Protein AF-A0ABC8VT13-F1 (afdb_monomer)

Organism: NCBI:txid240449

Sequence (141 aa):
MAYRRNHLLLWAAVLLAALAGAATAARSSSSCAAGQAIPRRPLPGCRWYAASRTCGAVPKLPREAMKEMCCRQLEAIPAECRCKALRVMMEETAPPASAGLRGRVCWHAQAEFAPAVVTEAECGVTTIHGRPFCDALSAES

Foldseek 3Di:
DVVVVVVVVVVVVVVVVVVVVPPPPPPDPVQLDDVGLADVQHQPLLVQLLLCVQPVDHDPDDSVVSLVSRLVRLQSRPQANSLVSLLVNLVVLQDPPPDDPSSNVSSVSSQQCSQVCQPPVGNFHHHSVRGSGDPRSVPDD

Secondary structure (DSSP, 8-state):
--HHHHHHHHHHHHHHHHHHTTSSS---TTS-SBTTTB-SS--HHHHHHHHHHHH----SS-HHHHHHHHHHHHHTS-GGGHHHHHHHHHHHTPPPTTS-HHHHHHHHHHHHHGGGGGSTTTT----TTSSS----TTT--

Radius of gyration: 22.18 Å; Cα contacts (8 Å, |Δi|>4): 166; chains: 1; bounding box: 66×34×59 Å

InterPro domains:
  IPR006105 Cereal seed allergen/trypsin and alpha-amylase inhibitor, conserved site [PS00426] (32-55)
  IPR006106 Cereal seed allergen/grain softness/trypsin and alpha-amylase inhibitor [PR00808] (32-46)
  IPR006106 Cereal seed allergen/grain softness/trypsin and alpha-amylase inhibitor [PR00808] (46-55)
  IPR006106 Cereal seed allergen/grain softness/trypsin and alpha-amylase inhibitor [PR00808] (64-75)
  IPR006106 Cereal seed allergen/grain softness/trypsin and alpha-amylase inhibitor [PR00808] (77-86)
  IPR006106 Cereal seed allergen/grain softness/trypsin and alpha-amylase inhibitor [PR00808] (114-129)
  IPR016140 Bifunctional inhibitor/plant lipid transfer protein/seed storage helical domain [PF00234] (52-129)
  IPR016140 Bifunctional inhibitor/plant lipid transfer protein/seed storage helical domain [SM00499] (32-134)
  IPR036312 Bifunctional inhibitor/plant lipid transfer protein/seed storage helical domain superfamily [G3DSA:1.10.110.10] (28-141)
  IPR036312 Bifunctional inhibitor/plant lipid transfer protein/seed storage helical domain superfamily [SSF47699] (31-135)

Solvent-accessible surface area (backbone atoms only — not comparable to full-atom values): 8038 Å² total; per-residue (Å²): 135,63,68,69,54,56,53,54,52,52,52,52,51,52,52,52,55,60,60,64,70,70,76,78,84,70,85,58,81,79,53,61,35,72,68,64,57,26,54,78,72,38,51,68,35,38,54,49,28,36,33,33,73,64,60,66,48,65,69,104,61,60,65,64,61,29,44,54,47,20,38,56,50,48,67,75,26,54,38,74,31,38,58,58,38,50,36,52,36,46,62,77,61,55,71,60,91,86,51,54,69,69,56,49,55,41,48,51,48,24,51,70,47,49,38,53,46,30,18,73,94,57,50,51,39,56,20,70,76,74,37,42,52,48,63,60,57,91,74,58,132

pLDDT: mean 83.51, std 16.06, range [46.94, 98.25]

Mean predicted aligned error: 10.72 Å

Nearest PDB structures (foldseek):
  1tmq-assembly1_B  TM=8.683E-01  e=4.463E-09  Eleusine coracana
  1b1u-assembly1_A  TM=8.478E-01  e=4.980E-09  Eleusine coracana
  1bfa-assembly1_A  TM=8.426E-01  e=4.711E-08  Zea mays

Structure (mmCIF, N/CA/C/O backbone):
data_AF-A0ABC8VT13-F1
#
_entry.id   AF-A0ABC8VT13-F1
#
loop_
_atom_site.group_PDB
_atom_site.id
_atom_site.type_symbol
_atom_site.label_atom_id
_atom_site.label_alt_id
_atom_site.label_comp_id
_atom_site.label_asym_id
_atom_site.label_entity_id
_atom_site.label_seq_id
_atom_site.pdbx_PDB_ins_code
_atom_site.Cartn_x
_atom_site.Cartn_y
_atom_site.Cartn_z
_atom_site.occupancy
_atom_site.B_iso_or_equiv
_atom_site.auth_seq_id
_atom_site.auth_comp_id
_atom_site.auth_asym_id
_atom_site.auth_atom_id
_atom_site.pdbx_PDB_model_num
ATOM 1 N N . MET A 1 1 ? -45.681 17.666 46.150 1.00 48.50 1 MET A N 1
ATOM 2 C CA . MET A 1 1 ? -44.284 17.945 45.725 1.00 48.50 1 MET A CA 1
ATOM 3 C C . MET A 1 1 ? -43.592 16.724 45.082 1.00 48.50 1 MET A C 1
ATOM 5 O O . MET A 1 1 ? -42.382 16.590 45.188 1.00 48.50 1 MET A O 1
ATOM 9 N N . ALA A 1 2 ? -44.317 15.842 44.376 1.00 50.88 2 ALA A N 1
ATOM 10 C CA . ALA A 1 2 ? -43.737 14.655 43.719 1.00 50.88 2 ALA A CA 1
ATOM 11 C C . ALA A 1 2 ? -43.461 14.866 42.213 1.00 50.88 2 ALA A C 1
ATOM 13 O O . ALA A 1 2 ? -42.504 14.324 41.668 1.00 50.88 2 ALA A O 1
ATOM 14 N N . TYR A 1 3 ? -44.242 15.736 41.560 1.00 49.41 3 TYR A N 1
ATOM 15 C CA . TYR A 1 3 ? -44.190 15.978 40.111 1.00 49.41 3 TYR A CA 1
ATOM 16 C C . TYR A 1 3 ? -42.871 16.613 39.630 1.00 49.41 3 TYR A C 1
ATOM 18 O O . TYR A 1 3 ? -42.291 16.177 38.639 1.00 49.41 3 TYR A O 1
ATOM 26 N N . ARG A 1 4 ? -42.328 17.590 40.378 1.00 55.97 4 ARG A N 1
ATOM 27 C CA . ARG A 1 4 ? -41.041 18.238 40.043 1.00 55.97 4 ARG A CA 1
ATOM 28 C C . ARG A 1 4 ? -39.849 17.283 40.141 1.00 55.97 4 ARG A C 1
ATOM 30 O O . ARG A 1 4 ? -38.891 17.448 39.398 1.00 55.97 4 ARG A O 1
ATOM 37 N N . ARG A 1 5 ? -39.911 16.279 41.025 1.00 56.88 5 ARG A N 1
ATOM 38 C CA . ARG A 1 5 ? -38.810 15.330 41.239 1.00 56.88 5 ARG A CA 1
ATOM 39 C C . ARG A 1 5 ? -38.713 14.311 40.100 1.00 56.88 5 ARG A C 1
ATOM 41 O O . ARG A 1 5 ? -37.617 14.089 39.607 1.00 56.88 5 ARG A O 1
ATOM 48 N N . ASN A 1 6 ? -39.843 13.798 39.606 1.00 60.09 6 ASN A N 1
ATOM 49 C CA . ASN A 1 6 ? -39.858 12.920 38.426 1.00 60.09 6 ASN A CA 1
ATOM 50 C C . ASN A 1 6 ? -39.412 13.636 37.147 1.00 60.09 6 ASN A C 1
ATOM 52 O O . ASN A 1 6 ? -38.688 13.054 36.346 1.00 60.09 6 ASN A O 1
ATOM 56 N N . HIS A 1 7 ? -39.789 14.904 36.969 1.00 61.84 7 HIS A N 1
ATOM 57 C CA . HIS A 1 7 ? -39.377 15.674 35.795 1.00 61.84 7 HIS A CA 1
ATOM 58 C C . HIS A 1 7 ? -37.858 15.924 35.782 1.00 61.84 7 HIS A C 1
ATOM 60 O O . HIS A 1 7 ? -37.219 15.770 34.750 1.00 61.84 7 HIS A O 1
ATOM 66 N N . LEU A 1 8 ? -37.250 16.222 36.936 1.00 65.69 8 LEU A N 1
ATOM 67 C CA . LEU A 1 8 ? -35.792 16.380 37.048 1.00 65.69 8 LEU A CA 1
ATOM 68 C C . LEU A 1 8 ? -35.033 15.077 36.746 1.00 65.69 8 LEU A C 1
ATOM 70 O O . LEU A 1 8 ? -33.994 15.115 36.091 1.00 65.69 8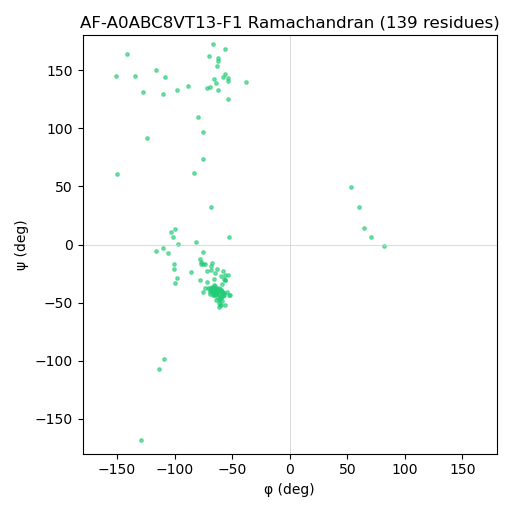 LEU A O 1
ATOM 74 N N . LEU A 1 9 ? -35.566 13.930 37.177 1.00 67.50 9 LEU A N 1
ATOM 75 C CA . LEU A 1 9 ? -34.965 12.617 36.918 1.00 67.50 9 LEU A CA 1
ATOM 76 C C . LEU A 1 9 ? -35.036 12.228 35.435 1.00 67.50 9 LEU A C 1
ATOM 78 O O . LEU A 1 9 ? -34.069 11.695 34.897 1.00 67.50 9 LEU A O 1
ATOM 82 N N . LEU A 1 10 ? -36.146 12.541 34.760 1.00 67.44 10 LEU A N 1
ATOM 83 C CA . LEU A 1 10 ? -36.314 12.287 33.327 1.00 67.44 10 LEU A CA 1
ATOM 84 C C . LEU A 1 10 ? -35.350 13.128 32.484 1.00 67.44 10 LEU A C 1
ATOM 86 O O . LEU A 1 10 ? -34.712 12.603 31.577 1.00 67.44 10 LEU A O 1
ATOM 90 N N . TRP A 1 11 ? -35.182 14.409 32.817 1.00 69.88 11 TRP A N 1
ATOM 91 C CA . TRP A 1 11 ? -34.224 15.277 32.127 1.00 69.88 11 TRP A CA 1
ATOM 92 C C . TRP A 1 11 ? -32.774 14.850 32.363 1.00 69.88 11 TRP A C 1
ATOM 94 O O . TRP A 1 11 ? -31.985 14.845 31.422 1.00 69.88 11 TRP A O 1
ATOM 104 N N . ALA A 1 12 ? -32.430 14.425 33.583 1.00 64.88 12 ALA A N 1
ATOM 105 C CA . ALA A 1 12 ? -31.112 13.870 33.880 1.00 64.88 12 ALA A CA 1
ATOM 106 C C . ALA A 1 12 ? -30.831 12.591 33.070 1.00 64.88 12 ALA A C 1
ATOM 108 O O . ALA A 1 12 ? -29.744 12.449 32.514 1.00 64.88 12 ALA A O 1
ATOM 109 N N . ALA A 1 13 ? -31.814 11.694 32.943 1.00 64.88 13 ALA A N 1
ATOM 110 C CA . ALA A 1 13 ? -31.690 10.478 32.141 1.00 64.88 13 ALA A CA 1
ATOM 111 C C . ALA A 1 13 ? -31.540 10.775 30.638 1.00 64.88 13 ALA A C 1
ATOM 113 O O . ALA A 1 13 ? -30.709 10.161 29.973 1.00 64.88 13 ALA A O 1
ATOM 114 N N . VAL A 1 14 ? -32.289 11.750 30.109 1.00 67.25 14 VAL A N 1
ATOM 115 C CA . VAL A 1 14 ? -32.182 12.184 28.704 1.00 67.25 14 VAL A CA 1
ATOM 116 C C . VAL A 1 14 ? -30.824 12.835 28.424 1.00 67.25 14 VAL A C 1
ATOM 118 O O . VAL A 1 14 ? -30.202 12.529 27.409 1.00 67.25 14 VAL A O 1
ATOM 121 N N . LEU A 1 15 ? -30.318 13.673 29.334 1.00 62.75 15 LEU A N 1
ATOM 122 C CA . LEU A 1 15 ? -28.986 14.275 29.215 1.00 62.75 15 LEU A CA 1
ATOM 123 C C . LEU A 1 15 ? -27.875 13.214 29.263 1.00 62.75 15 LEU A C 1
ATOM 125 O O . LEU A 1 15 ? -26.953 13.264 28.452 1.00 62.75 15 LEU A O 1
ATOM 129 N N . LEU A 1 16 ? -27.983 12.220 30.152 1.00 60.19 16 LEU A N 1
ATOM 130 C CA . LEU A 1 16 ? -27.036 11.101 30.233 1.00 60.19 16 LEU A CA 1
ATOM 131 C C . LEU A 1 16 ? -27.054 10.229 28.966 1.00 60.19 16 LEU A C 1
ATOM 133 O O . LEU A 1 16 ? -25.992 9.828 28.491 1.00 60.19 16 LEU A O 1
ATOM 137 N N . ALA A 1 17 ? -28.229 9.980 28.380 1.00 60.66 17 ALA A N 1
ATOM 138 C CA . ALA A 1 17 ? -28.354 9.246 27.120 1.00 60.66 17 ALA A CA 1
ATOM 139 C C . ALA A 1 17 ? -27.775 10.028 25.925 1.00 60.66 17 ALA A C 1
ATOM 141 O O . ALA A 1 17 ? -27.114 9.441 25.068 1.00 60.66 17 ALA A O 1
ATOM 142 N N . ALA A 1 18 ? -27.955 11.353 25.892 1.00 59.50 18 ALA A N 1
ATOM 143 C CA . ALA A 1 18 ? -27.377 12.216 24.861 1.00 59.50 18 ALA A CA 1
ATOM 144 C C . ALA A 1 18 ? -25.839 12.293 24.948 1.00 59.50 18 ALA A C 1
ATOM 146 O O . ALA A 1 18 ? -25.163 12.284 23.921 1.00 59.50 18 ALA A O 1
ATOM 147 N N . LEU A 1 19 ? -25.273 12.305 26.161 1.00 55.97 19 LEU A N 1
ATOM 148 C CA . LEU A 1 19 ? -23.820 12.301 26.387 1.00 55.97 19 LEU A CA 1
ATOM 149 C C . LEU A 1 19 ? -23.169 10.946 26.053 1.00 55.97 19 LEU A C 1
ATOM 151 O O . LEU A 1 19 ? -22.038 10.916 25.569 1.00 55.97 19 LEU A O 1
ATOM 155 N N . ALA A 1 20 ? -23.876 9.829 26.248 1.00 55.06 20 ALA A N 1
ATOM 156 C CA . ALA A 1 20 ? -23.366 8.495 25.920 1.00 55.06 20 ALA A CA 1
ATOM 157 C C . ALA A 1 20 ? -23.286 8.219 24.402 1.00 55.06 20 ALA A C 1
ATOM 159 O O . ALA A 1 20 ? -22.492 7.384 23.971 1.00 55.06 20 ALA A O 1
ATOM 160 N N . GLY A 1 21 ? -24.066 8.934 23.580 1.00 47.47 21 GLY A N 1
ATOM 161 C CA . GLY A 1 21 ? -24.097 8.762 22.122 1.00 47.47 21 GLY A CA 1
ATOM 162 C C . GLY A 1 21 ? -22.935 9.406 21.352 1.00 47.47 21 GLY A C 1
ATOM 163 O O . GLY A 1 21 ? -22.746 9.099 20.180 1.00 47.47 21 GLY A O 1
ATOM 164 N N . ALA A 1 22 ? -22.138 10.275 21.984 1.00 46.94 22 ALA A N 1
ATOM 165 C CA . ALA A 1 22 ? -21.091 11.054 21.309 1.00 46.94 22 ALA A CA 1
ATOM 166 C C . ALA A 1 22 ? -19.671 10.449 21.403 1.00 46.94 22 ALA A C 1
ATOM 168 O O . ALA A 1 22 ? -18.718 11.027 20.885 1.00 46.94 22 ALA A O 1
ATOM 169 N N . ALA A 1 23 ? -19.496 9.293 22.054 1.00 47.81 23 ALA A N 1
ATOM 170 C CA . ALA A 1 23 ? -18.173 8.783 22.438 1.00 47.81 23 ALA A CA 1
ATOM 171 C C . ALA A 1 23 ? -17.565 7.706 21.510 1.00 47.81 23 ALA A C 1
ATOM 173 O O . ALA A 1 23 ? -16.584 7.062 21.887 1.00 47.81 23 ALA A O 1
ATOM 174 N N . THR A 1 24 ? -18.097 7.478 20.304 1.00 48.59 24 THR A N 1
ATOM 175 C CA . THR A 1 24 ? -17.578 6.432 19.392 1.00 48.59 24 THR A CA 1
ATOM 176 C C . THR A 1 24 ? -16.853 6.935 18.143 1.00 48.59 24 THR A C 1
ATOM 178 O O . THR A 1 24 ? -16.276 6.114 17.439 1.00 48.59 24 THR A O 1
ATOM 181 N N . ALA A 1 25 ? -16.771 8.245 17.892 1.00 47.41 25 ALA A N 1
ATOM 182 C CA . ALA A 1 25 ? -16.209 8.773 16.638 1.00 47.41 25 ALA A CA 1
ATOM 183 C C . ALA A 1 25 ? -14.779 9.346 16.727 1.00 47.41 25 ALA A C 1
ATOM 185 O O . ALA A 1 25 ? -14.314 9.978 15.784 1.00 47.41 25 ALA A O 1
ATOM 186 N N . ALA A 1 26 ? -14.057 9.138 17.831 1.00 47.06 26 ALA A N 1
ATOM 187 C CA . ALA A 1 26 ? -12.677 9.609 17.954 1.00 47.06 26 ALA A CA 1
ATOM 188 C C . ALA A 1 26 ? -11.849 8.702 18.874 1.00 47.06 26 ALA A C 1
ATOM 190 O O . ALA A 1 26 ? -11.331 9.138 19.900 1.00 47.06 26 ALA A O 1
ATOM 191 N N . ARG A 1 27 ? -11.707 7.416 18.524 1.00 48.53 27 ARG A N 1
ATOM 192 C CA . ARG A 1 27 ? -10.511 6.686 18.968 1.00 48.53 27 ARG A CA 1
ATOM 193 C C . ARG A 1 27 ? -9.369 7.178 18.096 1.0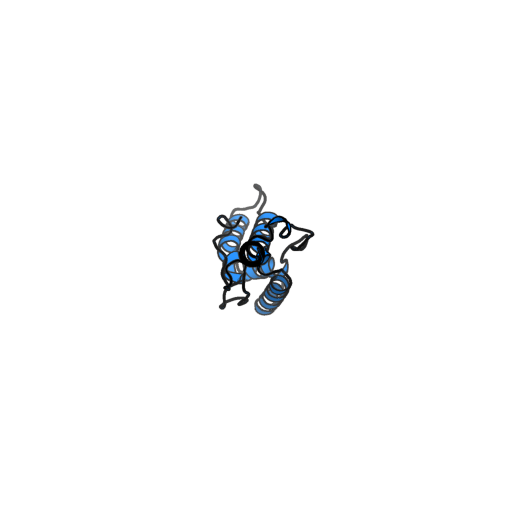0 48.53 27 ARG A C 1
ATOM 195 O O . ARG A 1 27 ? -9.234 6.823 16.935 1.00 48.53 27 ARG A O 1
ATOM 202 N N . SER A 1 28 ? -8.671 8.125 18.691 1.00 48.34 28 SER A N 1
ATOM 203 C CA . SER A 1 28 ? -7.564 8.917 18.204 1.00 48.34 28 SER A CA 1
ATOM 204 C C . SER A 1 28 ? -6.605 8.115 17.327 1.00 48.34 28 SER A C 1
ATOM 206 O O . SER A 1 28 ? -6.192 7.010 17.672 1.00 48.34 28 SER A O 1
ATOM 208 N N . SER A 1 29 ? -6.137 8.756 16.263 1.00 53.19 29 SER A N 1
ATOM 209 C CA . SER A 1 29 ? -5.001 8.382 15.410 1.00 53.19 29 SER A CA 1
ATOM 210 C C . SER A 1 29 ? -3.672 8.113 16.154 1.00 53.19 29 SER A C 1
ATOM 212 O O . SER A 1 29 ? -2.638 7.895 15.514 1.00 53.19 29 SER A O 1
ATOM 214 N N . SER A 1 30 ? -3.676 8.105 17.494 1.00 58.78 30 SER A N 1
ATOM 215 C CA . SER A 1 30 ? -2.532 7.833 18.362 1.00 58.78 30 SER A CA 1
ATOM 216 C C . SER A 1 30 ? -2.173 6.350 18.476 1.00 58.78 30 SER A C 1
ATOM 218 O O . SER A 1 30 ? -1.072 6.058 18.924 1.00 58.78 30 SER A O 1
ATOM 220 N N . SER A 1 31 ? -3.046 5.417 18.073 1.00 73.88 31 SER A N 1
ATOM 221 C CA . SER A 1 31 ? -2.738 3.973 18.060 1.00 73.88 31 SER A CA 1
ATOM 222 C C . SER A 1 31 ? -2.031 3.509 16.780 1.00 73.88 31 SER A C 1
ATOM 224 O O . SER A 1 31 ? -1.309 2.509 16.793 1.00 73.88 31 SER A O 1
ATOM 226 N N . CYS A 1 32 ? -2.196 4.237 15.670 1.00 89.69 32 CYS A N 1
ATOM 227 C CA . CYS A 1 32 ? -1.621 3.897 14.369 1.00 89.69 32 CYS A CA 1
ATOM 228 C C . CYS A 1 32 ? -0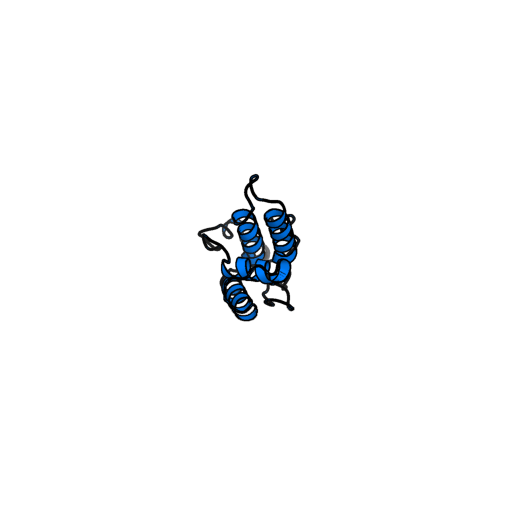.164 4.372 14.253 1.00 89.69 32 CYS A C 1
ATOM 230 O O . CYS A 1 32 ? 0.168 5.216 13.417 1.00 89.69 32 CYS A O 1
ATOM 232 N N . ALA A 1 33 ? 0.700 3.851 15.122 1.00 87.81 33 ALA A N 1
ATOM 233 C CA . ALA A 1 33 ? 2.139 4.092 15.118 1.00 87.81 33 ALA A CA 1
ATOM 234 C C . ALA A 1 33 ? 2.921 2.796 14.852 1.00 87.81 33 ALA A C 1
ATOM 236 O O . ALA A 1 33 ? 2.484 1.696 15.209 1.00 87.81 33 ALA A O 1
ATOM 237 N N . ALA A 1 34 ? 4.100 2.930 14.237 1.00 87.31 34 ALA A N 1
ATOM 238 C CA . ALA A 1 34 ? 5.018 1.816 14.028 1.00 87.31 34 ALA A CA 1
ATOM 239 C C . ALA A 1 34 ? 5.486 1.234 15.375 1.00 87.31 34 ALA A C 1
ATOM 241 O O . ALA A 1 34 ? 5.865 1.958 16.293 1.00 87.31 34 ALA A O 1
ATOM 242 N N . GLY A 1 35 ? 5.456 -0.092 15.500 1.00 85.81 35 GLY A N 1
ATOM 243 C CA . GLY A 1 35 ? 5.698 -0.814 16.750 1.00 85.81 35 GLY A CA 1
ATOM 244 C C . GLY A 1 35 ? 4.495 -0.906 17.694 1.00 85.81 35 GLY A C 1
ATOM 245 O O . GLY A 1 35 ? 4.633 -1.534 18.741 1.00 85.81 35 GLY A O 1
ATOM 246 N N . GLN A 1 36 ? 3.349 -0.321 17.334 1.00 87.38 36 GLN A N 1
ATOM 247 C CA . GLN A 1 36 ? 2.068 -0.479 18.030 1.00 87.38 36 GLN A CA 1
ATOM 248 C C . GLN A 1 36 ? 1.076 -1.222 17.123 1.00 87.38 36 GLN A C 1
ATOM 250 O O . GLN A 1 36 ? 1.257 -2.414 16.888 1.00 87.38 36 GLN A O 1
ATOM 255 N N . ALA A 1 37 ? 0.064 -0.537 16.572 1.00 88.19 37 ALA A N 1
ATOM 256 C CA . ALA A 1 37 ? -0.890 -1.139 15.636 1.00 88.19 37 ALA A CA 1
ATOM 257 C C . ALA A 1 37 ? -0.297 -1.393 14.238 1.00 88.19 37 ALA A C 1
ATOM 259 O O . ALA A 1 37 ? -0.862 -2.152 13.454 1.00 88.19 37 ALA A O 1
ATOM 260 N N . ILE A 1 38 ? 0.837 -0.763 13.916 1.00 90.12 38 ILE A N 1
ATOM 261 C CA . ILE A 1 38 ? 1.567 -0.968 12.663 1.00 90.12 38 ILE A CA 1
ATOM 262 C C . ILE A 1 38 ? 2.873 -1.708 12.992 1.00 90.12 38 ILE A C 1
ATOM 264 O O . ILE A 1 38 ? 3.603 -1.266 13.881 1.00 90.12 38 ILE A O 1
ATOM 268 N N . PRO A 1 39 ? 3.228 -2.810 12.306 1.00 87.25 39 PRO A N 1
ATOM 269 C CA . PRO A 1 39 ? 4.518 -3.470 12.506 1.00 87.25 39 PRO A CA 1
ATOM 270 C C . PRO A 1 39 ? 5.703 -2.513 12.294 1.00 87.25 39 PRO A C 1
ATOM 272 O O . PRO A 1 39 ? 5.650 -1.652 11.424 1.00 87.25 39 PRO A O 1
ATOM 275 N N . ARG A 1 40 ? 6.810 -2.691 13.039 1.00 87.00 40 ARG A N 1
ATOM 276 C CA . ARG A 1 40 ? 8.021 -1.836 12.929 1.00 87.00 40 ARG A CA 1
ATOM 277 C C . ARG A 1 40 ? 8.653 -1.793 11.536 1.00 87.00 40 ARG A C 1
ATOM 279 O O . ARG A 1 40 ? 9.434 -0.901 11.263 1.00 87.00 40 ARG A O 1
ATOM 286 N N . ARG A 1 41 ? 8.399 -2.814 10.721 1.00 88.00 41 ARG A N 1
ATOM 287 C CA . ARG A 1 41 ? 8.690 -2.829 9.288 1.00 88.00 41 ARG A CA 1
ATOM 288 C C . ARG A 1 41 ? 7.370 -3.144 8.598 1.00 88.00 41 ARG A C 1
ATOM 290 O O . ARG A 1 41 ? 7.021 -4.328 8.513 1.00 88.00 41 ARG A O 1
ATOM 297 N N . PRO A 1 42 ? 6.584 -2.128 8.223 1.00 84.50 42 PRO A N 1
ATOM 298 C CA . PRO A 1 42 ? 5.253 -2.349 7.708 1.00 84.50 42 PRO A CA 1
ATOM 299 C C . PRO A 1 42 ? 5.301 -3.011 6.335 1.00 84.50 42 PRO A C 1
ATOM 301 O O . PRO A 1 42 ? 6.057 -2.618 5.450 1.00 84.50 42 PRO A O 1
ATOM 304 N N . LEU A 1 43 ? 4.437 -4.014 6.175 1.00 94.50 43 LEU A N 1
ATOM 305 C CA . LEU A 1 43 ? 4.005 -4.537 4.881 1.00 94.50 43 LEU A CA 1
ATOM 306 C C . LEU A 1 43 ? 5.145 -4.946 3.910 1.00 94.50 43 LEU A C 1
ATOM 308 O O . LEU A 1 43 ? 5.119 -4.570 2.733 1.00 94.50 43 LEU A O 1
ATOM 312 N N . PRO A 1 44 ? 6.150 -5.748 4.328 1.00 91.88 44 PRO A N 1
ATOM 313 C CA . PRO A 1 44 ? 7.254 -6.133 3.444 1.00 91.88 44 PRO A CA 1
ATOM 314 C C . PRO A 1 44 ? 6.790 -6.893 2.191 1.00 91.88 44 PRO A C 1
ATOM 316 O O . PRO A 1 44 ? 7.451 -6.824 1.156 1.00 91.88 44 PRO A O 1
ATOM 319 N N . GLY A 1 45 ? 5.657 -7.599 2.258 1.00 93.12 45 GLY A N 1
ATOM 320 C CA . GLY A 1 45 ? 5.040 -8.234 1.097 1.00 93.12 45 GLY A CA 1
ATOM 321 C C . GLY A 1 45 ? 4.463 -7.216 0.118 1.00 93.12 45 GLY A C 1
ATOM 322 O O . GLY A 1 45 ? 4.698 -7.336 -1.083 1.00 93.12 45 GLY A O 1
ATOM 323 N N . CYS A 1 46 ? 3.793 -6.173 0.617 1.00 95.19 46 CYS A N 1
ATOM 324 C CA . CYS A 1 46 ? 3.240 -5.111 -0.226 1.00 95.19 46 CYS A CA 1
ATOM 325 C C . CYS A 1 46 ? 4.318 -4.299 -0.931 1.00 95.19 46 CYS A C 1
ATOM 327 O O . CYS A 1 46 ? 4.136 -3.948 -2.092 1.00 95.19 46 CYS A O 1
ATOM 329 N N . ARG A 1 47 ? 5.473 -4.086 -0.294 1.00 92.44 47 ARG A N 1
ATOM 330 C CA . ARG A 1 47 ? 6.629 -3.461 -0.948 1.00 92.44 47 ARG A CA 1
ATOM 331 C C . ARG A 1 47 ? 7.046 -4.224 -2.208 1.00 92.44 47 ARG A C 1
ATOM 333 O O . ARG A 1 47 ? 7.186 -3.638 -3.278 1.00 92.44 47 ARG A O 1
ATOM 340 N N . TRP A 1 48 ? 7.243 -5.538 -2.094 1.00 92.19 48 TRP A N 1
ATOM 341 C CA . TRP A 1 48 ? 7.636 -6.363 -3.239 1.00 92.19 48 TRP A CA 1
ATOM 342 C C . TRP A 1 48 ? 6.523 -6.494 -4.271 1.00 92.19 48 TRP A C 1
ATOM 344 O O . TRP A 1 48 ? 6.795 -6.465 -5.470 1.00 92.19 48 TRP A O 1
ATOM 354 N N . TYR A 1 49 ? 5.275 -6.592 -3.815 1.00 95.12 49 TYR A N 1
ATOM 355 C CA . TYR A 1 49 ? 4.124 -6.629 -4.700 1.00 95.12 49 TYR A CA 1
ATOM 356 C C . TYR A 1 49 ? 4.004 -5.347 -5.533 1.00 95.12 49 TYR A C 1
ATOM 358 O O . TYR A 1 49 ? 3.944 -5.428 -6.760 1.00 95.12 49 TYR A O 1
ATOM 366 N N . ALA A 1 50 ? 4.067 -4.173 -4.898 1.00 94.25 50 ALA A N 1
ATOM 367 C CA . ALA A 1 50 ? 4.023 -2.881 -5.573 1.00 94.25 50 ALA A CA 1
ATOM 368 C C . ALA A 1 50 ? 5.175 -2.743 -6.576 1.00 94.25 50 ALA A C 1
ATOM 370 O O . ALA A 1 50 ? 4.933 -2.455 -7.744 1.00 94.25 50 ALA A O 1
ATOM 371 N N . ALA A 1 51 ? 6.413 -3.046 -6.167 1.00 92.19 51 ALA A N 1
ATOM 372 C CA . ALA A 1 51 ? 7.580 -3.005 -7.051 1.00 92.19 51 ALA A CA 1
ATOM 373 C C . ALA A 1 51 ? 7.442 -3.946 -8.264 1.00 92.19 51 ALA A C 1
ATOM 375 O O . ALA A 1 51 ? 7.778 -3.578 -9.395 1.00 92.19 51 ALA A O 1
ATOM 376 N N . SER A 1 52 ? 6.909 -5.154 -8.045 1.00 92.56 52 SER A N 1
ATOM 377 C CA . SER A 1 52 ? 6.615 -6.115 -9.109 1.00 92.56 52 SER A CA 1
ATOM 378 C C . SER A 1 52 ? 5.564 -5.574 -10.065 1.00 92.56 52 SER A C 1
ATOM 380 O O . SER A 1 52 ? 5.716 -5.705 -11.281 1.00 92.56 52 SER A O 1
ATOM 382 N N . ARG A 1 53 ? 4.489 -4.994 -9.524 1.00 93.25 53 ARG A N 1
ATOM 383 C CA . ARG A 1 53 ? 3.329 -4.522 -10.278 1.00 93.25 53 ARG A CA 1
ATOM 384 C C . ARG A 1 53 ? 3.658 -3.304 -11.137 1.00 93.25 53 ARG A C 1
ATOM 386 O O . ARG A 1 53 ? 3.212 -3.262 -12.278 1.00 93.25 53 ARG A O 1
ATOM 393 N N . THR A 1 54 ? 4.446 -2.365 -10.620 1.00 92.69 54 THR A N 1
ATOM 394 C CA . THR A 1 54 ? 4.681 -1.064 -11.266 1.00 92.69 54 THR A CA 1
ATOM 395 C C . THR A 1 54 ? 5.993 -0.990 -12.036 1.00 92.69 54 THR A C 1
ATOM 397 O O . THR A 1 54 ? 6.055 -0.343 -13.077 1.00 92.69 54 THR A O 1
ATOM 400 N N . CYS A 1 55 ? 7.038 -1.680 -11.574 1.00 89.44 55 CYS A N 1
ATOM 401 C CA . CYS A 1 55 ? 8.376 -1.585 -12.164 1.00 89.44 55 CYS A CA 1
ATOM 402 C C . CYS A 1 55 ? 8.879 -2.894 -12.776 1.00 89.44 55 CYS A C 1
ATOM 404 O O . CYS A 1 55 ? 9.992 -2.930 -13.301 1.00 89.44 55 CYS A O 1
ATOM 406 N N . GLY A 1 56 ? 8.132 -3.994 -12.628 1.00 82.75 56 GLY A N 1
ATOM 407 C CA . GLY A 1 56 ? 8.618 -5.334 -12.970 1.00 82.75 56 GLY A CA 1
ATOM 408 C C . GLY A 1 56 ? 9.797 -5.795 -12.104 1.00 82.75 56 GLY A C 1
ATOM 409 O O . GLY A 1 56 ? 10.473 -6.758 -12.455 1.00 82.75 56 GLY A O 1
ATOM 410 N N . ALA A 1 57 ? 10.069 -5.116 -10.983 1.00 69.31 57 ALA A N 1
ATOM 411 C CA . ALA A 1 57 ? 11.137 -5.479 -10.063 1.00 69.31 57 ALA A CA 1
ATOM 412 C C . ALA A 1 57 ? 10.652 -6.629 -9.177 1.00 69.31 57 ALA A C 1
ATOM 414 O O . ALA A 1 57 ? 9.765 -6.449 -8.346 1.00 69.31 57 ALA A O 1
ATOM 415 N N . VAL A 1 58 ? 11.205 -7.823 -9.376 1.00 65.44 58 VAL A N 1
ATOM 416 C CA . VAL A 1 58 ? 10.737 -9.038 -8.702 1.00 65.44 58 VAL A CA 1
ATOM 417 C C . VAL A 1 58 ? 11.881 -9.774 -8.001 1.00 65.44 58 VAL A C 1
ATOM 419 O O . VAL A 1 58 ? 12.913 -10.044 -8.619 1.00 65.44 58 VAL A O 1
ATOM 422 N N . PRO A 1 59 ? 11.705 -10.167 -6.726 1.00 68.62 59 PRO A N 1
ATOM 423 C CA . PRO A 1 59 ? 12.332 -11.373 -6.192 1.00 68.62 59 PRO A CA 1
ATOM 424 C C . PRO A 1 59 ? 11.939 -12.589 -7.048 1.00 68.62 59 PRO A C 1
ATOM 426 O O . PRO A 1 59 ? 10.985 -12.526 -7.815 1.00 68.62 59 PRO A O 1
ATOM 429 N N . LYS A 1 60 ? 12.591 -13.745 -6.883 1.00 76.06 60 LYS A N 1
ATOM 430 C CA . LYS A 1 60 ? 12.221 -15.001 -7.579 1.00 76.06 60 LYS A CA 1
ATOM 431 C C . LYS A 1 60 ? 10.871 -15.607 -7.117 1.00 76.06 60 LYS A C 1
ATOM 433 O O . LYS A 1 60 ? 10.734 -16.824 -7.087 1.00 76.06 60 LYS A O 1
ATOM 438 N N . LEU A 1 61 ? 9.895 -14.788 -6.718 1.00 81.81 61 LEU A N 1
ATOM 439 C CA . LEU A 1 61 ? 8.544 -15.214 -6.356 1.00 81.81 61 LEU A CA 1
ATOM 440 C C . LEU A 1 61 ? 7.519 -14.791 -7.423 1.00 81.81 61 LEU A C 1
ATOM 442 O O . LEU A 1 61 ? 7.624 -13.689 -7.967 1.00 81.81 61 LEU A O 1
ATOM 446 N N . PRO A 1 62 ? 6.488 -15.619 -7.681 1.00 89.56 62 PRO A N 1
ATOM 447 C CA . PRO A 1 62 ? 5.345 -15.231 -8.501 1.00 89.56 62 PRO A CA 1
ATOM 448 C C . PRO A 1 62 ? 4.627 -13.997 -7.941 1.00 89.56 62 PRO A C 1
ATOM 450 O O . PRO A 1 62 ? 4.488 -13.847 -6.725 1.00 89.56 62 PRO A O 1
ATOM 453 N N . ARG A 1 63 ? 4.117 -13.134 -8.829 1.00 90.06 63 ARG A N 1
ATOM 454 C CA . ARG A 1 63 ? 3.394 -11.908 -8.445 1.00 90.06 63 ARG A CA 1
ATOM 455 C C . ARG A 1 63 ? 2.189 -12.194 -7.549 1.00 90.06 63 ARG A C 1
ATOM 457 O O . ARG A 1 63 ? 2.016 -11.498 -6.556 1.00 90.06 63 ARG A O 1
ATOM 464 N N . GLU A 1 64 ? 1.422 -13.237 -7.850 1.00 91.94 64 GLU A N 1
ATOM 465 C CA . GLU A 1 64 ? 0.243 -13.609 -7.057 1.00 91.94 64 GLU A CA 1
ATOM 466 C C . GLU A 1 64 ? 0.605 -14.028 -5.627 1.00 91.94 64 GLU A C 1
ATOM 468 O O . GLU A 1 64 ? -0.060 -13.623 -4.680 1.00 91.94 64 GLU A O 1
ATOM 473 N N . ALA A 1 65 ? 1.726 -14.732 -5.435 1.00 92.56 65 ALA A N 1
ATOM 474 C CA . ALA A 1 65 ? 2.205 -15.077 -4.096 1.00 92.56 65 ALA A CA 1
ATOM 475 C C . ALA A 1 65 ? 2.604 -13.824 -3.290 1.00 92.56 65 ALA A C 1
ATOM 477 O O . ALA A 1 65 ? 2.383 -13.746 -2.080 1.00 92.56 65 ALA A O 1
ATOM 478 N N . MET A 1 66 ? 3.172 -12.812 -3.961 1.00 92.50 66 MET A N 1
ATOM 479 C CA . MET A 1 66 ? 3.459 -11.517 -3.335 1.00 92.50 66 MET A CA 1
ATOM 480 C C . MET A 1 66 ? 2.178 -10.744 -3.010 1.00 92.50 66 MET A C 1
ATOM 482 O O . MET A 1 66 ? 2.104 -10.153 -1.932 1.00 92.50 66 MET A O 1
ATOM 486 N N . LYS A 1 67 ? 1.168 -10.791 -3.891 1.00 95.75 67 LYS A N 1
ATOM 487 C CA . LYS A 1 67 ? -0.158 -10.205 -3.651 1.00 95.75 67 LYS A CA 1
ATOM 488 C C . LYS A 1 67 ? -0.808 -10.822 -2.415 1.00 95.75 67 L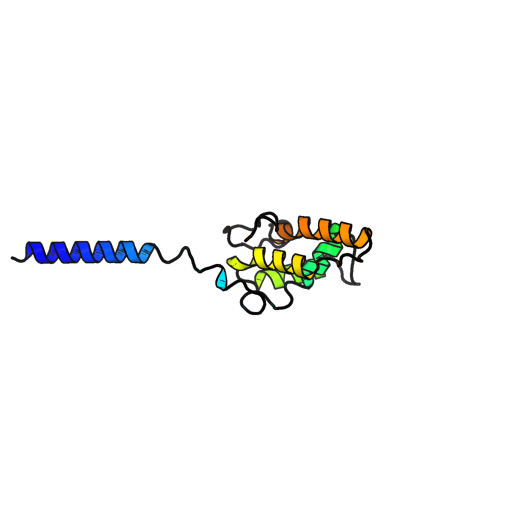YS A C 1
ATOM 490 O O . LYS A 1 67 ? -1.161 -10.102 -1.491 1.00 95.75 67 LYS A O 1
ATOM 495 N N . GLU A 1 68 ? -0.872 -12.148 -2.343 1.00 96.25 68 GLU A N 1
ATOM 496 C CA . GLU A 1 68 ? -1.459 -12.877 -1.214 1.00 96.25 68 GLU A CA 1
ATOM 497 C C . GLU A 1 68 ? -0.753 -12.547 0.112 1.00 96.25 68 GLU A C 1
ATOM 499 O O . GLU A 1 68 ? -1.391 -12.290 1.133 1.00 96.25 68 GLU A O 1
ATOM 504 N N . MET A 1 69 ? 0.585 -12.506 0.112 1.00 95.56 69 MET A N 1
ATOM 505 C CA . MET A 1 69 ? 1.350 -12.101 1.292 1.00 95.56 69 MET A CA 1
ATOM 506 C C . MET A 1 69 ? 1.077 -10.644 1.686 1.00 95.56 69 MET A C 1
ATOM 508 O O . MET A 1 69 ? 0.949 -10.362 2.876 1.00 95.56 69 MET A O 1
ATOM 512 N N . CYS A 1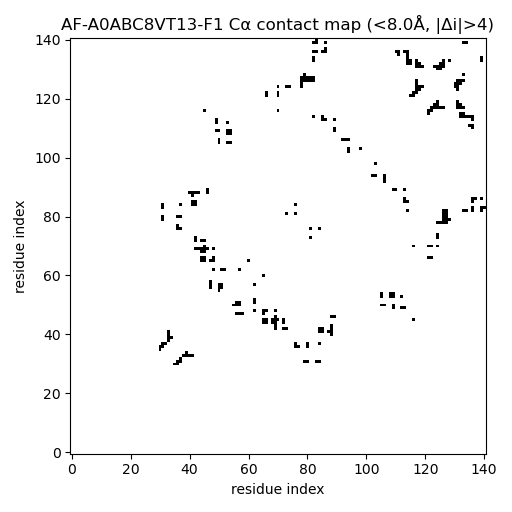 70 ? 0.981 -9.736 0.715 1.00 97.00 70 CYS A N 1
ATOM 513 C CA . CYS A 1 70 ? 0.618 -8.345 0.961 1.00 97.00 70 CYS A CA 1
ATOM 514 C C . CYS A 1 70 ? -0.773 -8.228 1.600 1.00 97.00 70 CYS A C 1
ATOM 516 O O . CYS A 1 70 ? -0.897 -7.623 2.665 1.00 97.00 70 CYS A O 1
ATOM 518 N N . CYS A 1 71 ? -1.793 -8.857 1.012 1.00 98.25 71 CYS A N 1
ATOM 519 C CA . CYS A 1 71 ? -3.165 -8.764 1.505 1.00 98.25 71 CYS A CA 1
ATOM 520 C C . CYS A 1 71 ? -3.301 -9.325 2.923 1.00 98.25 71 CYS A C 1
ATOM 522 O O . CYS A 1 71 ? -3.837 -8.640 3.789 1.00 98.25 71 CYS A O 1
ATOM 524 N N . ARG A 1 72 ? -2.688 -10.481 3.221 1.00 98.00 72 ARG A N 1
ATOM 525 C CA . ARG A 1 72 ? -2.658 -11.025 4.592 1.00 98.00 72 ARG A CA 1
ATOM 526 C C . ARG A 1 72 ? -2.025 -10.073 5.605 1.00 98.00 72 ARG A C 1
ATOM 528 O O . ARG A 1 72 ? -2.504 -9.951 6.729 1.00 98.00 72 ARG A O 1
ATOM 535 N N . GLN A 1 73 ? -0.930 -9.408 5.232 1.00 97.31 73 GLN A N 1
ATOM 536 C CA . GLN A 1 73 ? -0.280 -8.436 6.116 1.00 97.31 73 GLN A CA 1
ATOM 537 C C . GLN A 1 73 ? -1.170 -7.220 6.361 1.00 97.31 73 GLN A C 1
ATOM 539 O O . GLN A 1 73 ? -1.190 -6.700 7.471 1.00 97.31 73 GLN A O 1
ATOM 544 N N . LEU A 1 74 ? -1.896 -6.777 5.339 1.00 97.06 74 LEU A N 1
ATOM 545 C CA . LEU A 1 74 ? -2.771 -5.619 5.423 1.00 97.06 74 LEU A CA 1
ATOM 546 C C . LEU A 1 74 ? -4.053 -5.913 6.220 1.00 97.06 74 LEU A C 1
ATOM 548 O O . LEU A 1 74 ? -4.493 -5.076 7.005 1.00 97.06 74 LEU A O 1
ATOM 552 N N . GLU A 1 75 ? -4.615 -7.115 6.085 1.00 96.94 7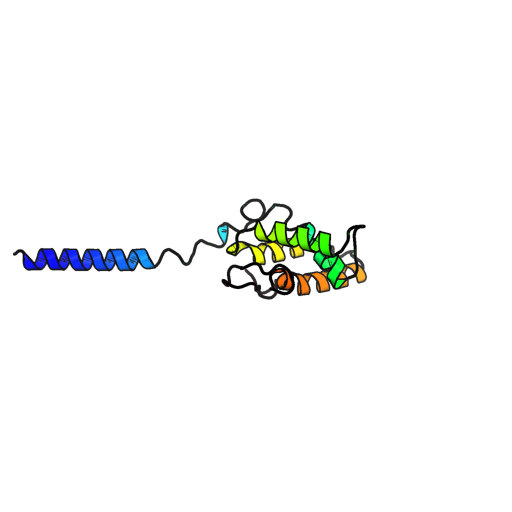5 GLU A N 1
ATOM 553 C CA . GLU A 1 75 ? -5.750 -7.593 6.884 1.00 96.94 75 GLU A CA 1
ATOM 554 C C . GLU A 1 75 ? -5.428 -7.644 8.379 1.00 96.94 75 GLU A C 1
ATOM 556 O O . GLU A 1 75 ? -6.271 -7.271 9.196 1.00 96.94 75 GLU A O 1
ATOM 561 N N . ALA A 1 76 ? -4.199 -8.042 8.727 1.00 96.06 76 ALA A N 1
ATOM 562 C CA . ALA A 1 76 ? -3.717 -8.097 10.106 1.00 96.06 76 ALA A CA 1
ATOM 563 C C . ALA A 1 76 ? -3.563 -6.712 10.764 1.00 96.06 76 ALA A C 1
ATOM 565 O O . ALA A 1 76 ? -3.442 -6.625 11.986 1.00 96.06 76 ALA A O 1
ATOM 566 N N . ILE A 1 77 ? -3.562 -5.632 9.975 1.00 95.19 77 ILE A N 1
ATOM 567 C CA . ILE A 1 77 ? -3.560 -4.257 10.478 1.00 95.19 77 ILE A CA 1
ATOM 568 C C . ILE A 1 77 ? -5.017 -3.812 10.695 1.00 95.19 77 ILE A C 1
ATOM 570 O O . ILE A 1 77 ? -5.856 -4.050 9.817 1.00 95.19 77 ILE A O 1
ATOM 574 N N . PRO A 1 78 ? -5.341 -3.138 11.819 1.00 94.75 78 PRO A N 1
ATOM 575 C CA . PRO A 1 78 ? -6.672 -2.577 12.050 1.00 94.75 78 PRO A CA 1
ATOM 576 C C . PRO A 1 78 ? -7.118 -1.669 10.902 1.00 94.75 78 PRO A C 1
ATOM 578 O O . PRO A 1 78 ? -6.296 -0.946 10.332 1.00 94.75 78 PRO A O 1
ATOM 581 N N . ALA A 1 79 ? -8.409 -1.692 10.564 1.00 95.19 79 ALA A N 1
ATOM 582 C CA . ALA A 1 79 ? -8.950 -0.978 9.406 1.00 95.19 79 ALA A CA 1
ATOM 583 C C . ALA A 1 79 ? -8.596 0.519 9.428 1.00 95.19 79 ALA A C 1
ATOM 585 O O . ALA A 1 79 ? -8.179 1.077 8.412 1.00 95.19 79 ALA A O 1
ATOM 586 N N . GLU A 1 80 ? -8.664 1.139 10.604 1.00 92.50 80 GLU A N 1
ATOM 587 C CA . GLU A 1 80 ? -8.322 2.538 10.846 1.00 92.50 80 GLU A CA 1
ATOM 588 C C . GLU A 1 80 ? -6.842 2.879 10.588 1.00 92.50 80 GLU A C 1
ATOM 590 O O . GLU A 1 80 ? -6.513 4.035 10.339 1.00 92.50 80 GLU A O 1
ATOM 595 N N . CYS A 1 81 ? -5.943 1.887 10.599 1.00 94.62 81 CYS A N 1
ATOM 596 C CA . CYS A 1 81 ? -4.501 2.082 10.432 1.00 94.62 81 CYS A CA 1
ATOM 597 C C . CYS A 1 81 ? -3.962 1.651 9.060 1.00 94.62 81 CYS A C 1
ATOM 599 O O . CYS A 1 81 ? -2.789 1.900 8.775 1.00 94.62 81 CYS A O 1
ATOM 601 N N . ARG A 1 82 ? -4.767 1.007 8.201 1.00 95.50 82 ARG A N 1
ATOM 602 C CA . ARG A 1 82 ? -4.299 0.423 6.925 1.00 95.50 82 ARG A CA 1
ATOM 603 C C . ARG A 1 82 ? -3.708 1.459 5.968 1.00 95.50 82 ARG A C 1
ATOM 605 O O . ARG A 1 82 ? -2.606 1.253 5.465 1.00 95.50 82 ARG A O 1
ATOM 612 N N . CYS A 1 83 ? -4.381 2.592 5.771 1.00 95.44 83 CYS A N 1
ATOM 613 C CA . CYS A 1 83 ? -3.885 3.644 4.879 1.00 95.44 83 CYS A CA 1
ATOM 614 C C . CYS A 1 83 ? -2.595 4.288 5.409 1.00 95.44 83 CYS A C 1
ATOM 616 O O . CYS A 1 83 ? -1.617 4.445 4.677 1.00 95.44 83 CYS A O 1
ATOM 618 N N . LYS A 1 84 ? -2.526 4.534 6.724 1.00 94.19 84 LYS A N 1
ATOM 619 C CA . LYS A 1 84 ? -1.303 5.015 7.377 1.00 94.19 84 LYS A CA 1
ATOM 620 C C . LYS A 1 84 ? -0.155 4.008 7.288 1.00 94.19 84 LYS A C 1
ATOM 622 O O . LYS A 1 84 ? 0.983 4.408 7.070 1.00 94.19 84 LYS A O 1
ATOM 627 N N . ALA A 1 85 ? -0.428 2.709 7.403 1.00 95.19 85 ALA A N 1
ATOM 628 C CA . ALA A 1 85 ? 0.587 1.671 7.234 1.00 95.19 85 ALA A CA 1
ATOM 629 C C . ALA A 1 85 ? 1.182 1.660 5.817 1.00 95.19 85 ALA A C 1
ATOM 631 O O . ALA A 1 85 ? 2.394 1.506 5.672 1.00 95.19 85 ALA A O 1
ATOM 632 N N . LEU A 1 86 ? 0.356 1.874 4.786 1.00 95.94 86 LEU A N 1
ATOM 633 C CA . LEU A 1 86 ? 0.819 2.024 3.402 1.00 95.94 86 LEU A CA 1
ATOM 634 C C . LEU A 1 86 ? 1.680 3.281 3.220 1.00 95.94 86 LEU A C 1
ATOM 636 O O . LEU A 1 86 ? 2.712 3.216 2.552 1.00 95.94 86 LEU A O 1
ATOM 640 N N . ARG A 1 87 ? 1.312 4.399 3.861 1.00 93.94 87 ARG A N 1
ATOM 641 C CA . ARG A 1 87 ? 2.122 5.627 3.857 1.00 93.94 87 ARG A CA 1
ATOM 642 C C . ARG A 1 87 ? 3.494 5.400 4.491 1.00 93.94 87 ARG A C 1
ATOM 644 O O . ARG 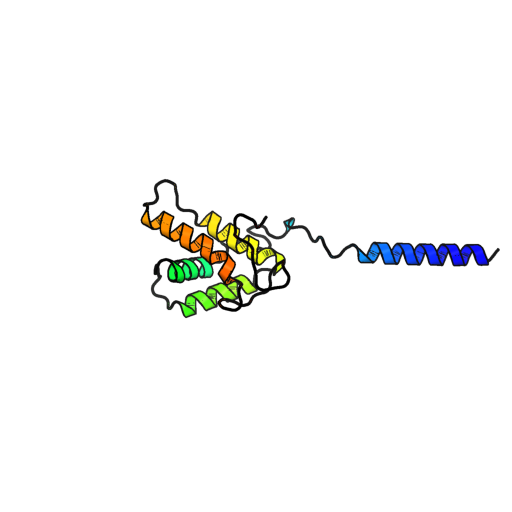A 1 87 ? 4.506 5.630 3.834 1.00 93.94 87 ARG A O 1
ATOM 651 N N . VAL A 1 88 ? 3.530 4.869 5.716 1.00 93.56 88 VAL A N 1
ATOM 652 C CA . VAL A 1 88 ? 4.784 4.590 6.443 1.00 93.56 88 VAL A CA 1
ATOM 653 C C . VAL A 1 88 ? 5.666 3.607 5.667 1.00 93.56 88 VAL A C 1
ATOM 655 O O . VAL A 1 88 ? 6.873 3.802 5.580 1.00 93.56 88 VAL A O 1
ATOM 658 N N . MET A 1 89 ? 5.082 2.584 5.030 1.00 94.56 89 MET A N 1
ATOM 659 C CA . MET A 1 89 ? 5.825 1.668 4.154 1.00 94.56 89 MET A CA 1
ATOM 660 C C . MET A 1 89 ? 6.537 2.414 3.013 1.00 94.56 89 MET A C 1
ATOM 662 O O . MET A 1 89 ? 7.696 2.118 2.708 1.00 94.56 89 MET A O 1
ATOM 666 N N . MET A 1 90 ? 5.870 3.372 2.364 1.00 93.81 90 MET A N 1
ATOM 667 C CA . MET A 1 90 ? 6.485 4.145 1.282 1.00 93.81 90 MET A CA 1
ATOM 668 C C . MET A 1 90 ? 7.547 5.124 1.789 1.00 93.81 90 MET A C 1
ATOM 670 O O . MET A 1 90 ? 8.589 5.260 1.148 1.00 93.81 90 MET A O 1
ATOM 674 N N . GLU A 1 91 ? 7.323 5.748 2.947 1.00 92.19 91 GLU A N 1
ATOM 675 C CA . GLU A 1 91 ? 8.291 6.624 3.620 1.00 92.19 91 GLU A CA 1
ATOM 676 C C . GLU A 1 91 ? 9.575 5.863 3.996 1.00 92.19 91 GLU A C 1
ATOM 678 O O . GLU A 1 91 ? 10.673 6.305 3.663 1.00 92.19 91 GLU A O 1
ATOM 683 N N . GLU A 1 92 ? 9.460 4.676 4.603 1.00 90.50 92 GLU A N 1
ATOM 684 C CA . GLU A 1 92 ? 10.616 3.840 4.974 1.00 90.50 92 GLU A CA 1
ATOM 685 C C . GLU A 1 92 ? 11.406 3.327 3.765 1.00 90.50 92 GLU A C 1
ATOM 687 O O . GLU A 1 92 ? 12.585 2.982 3.871 1.00 90.50 92 GLU A O 1
ATOM 692 N N . THR A 1 93 ? 10.753 3.241 2.608 1.00 89.50 93 THR A N 1
ATOM 693 C CA . THR A 1 93 ? 11.361 2.743 1.372 1.00 89.50 93 THR A CA 1
ATOM 694 C C . THR A 1 93 ? 11.773 3.856 0.419 1.00 89.50 93 THR A C 1
ATOM 696 O O . THR A 1 93 ? 12.229 3.555 -0.690 1.00 89.50 93 THR A O 1
ATOM 699 N N . ALA A 1 94 ? 11.659 5.118 0.851 1.00 90.56 94 ALA A N 1
ATOM 700 C CA . ALA A 1 94 ? 12.110 6.274 0.098 1.00 90.56 94 ALA A CA 1
ATOM 701 C C . ALA A 1 94 ? 13.586 6.111 -0.300 1.00 90.56 94 ALA A C 1
ATOM 703 O O . ALA A 1 94 ? 14.444 5.844 0.549 1.00 90.56 94 ALA A O 1
ATOM 704 N N . PRO A 1 95 ? 13.913 6.227 -1.598 1.00 89.25 95 PRO A N 1
ATOM 705 C CA . PRO A 1 95 ? 15.280 6.084 -2.052 1.00 89.25 95 PRO A CA 1
ATOM 706 C C . PRO A 1 95 ? 16.137 7.230 -1.493 1.00 89.25 95 PRO A C 1
ATOM 708 O O . PRO A 1 95 ? 15.676 8.373 -1.450 1.00 89.25 95 PRO A O 1
ATOM 711 N N . PRO A 1 96 ? 17.403 6.972 -1.116 1.00 89.94 96 PRO A N 1
ATOM 712 C CA . PRO A 1 96 ? 18.308 8.039 -0.706 1.00 89.94 96 PRO A CA 1
ATOM 713 C C . PRO A 1 96 ? 18.550 9.021 -1.862 1.00 89.94 96 PRO A C 1
ATOM 715 O O . PRO A 1 96 ? 18.394 8.676 -3.035 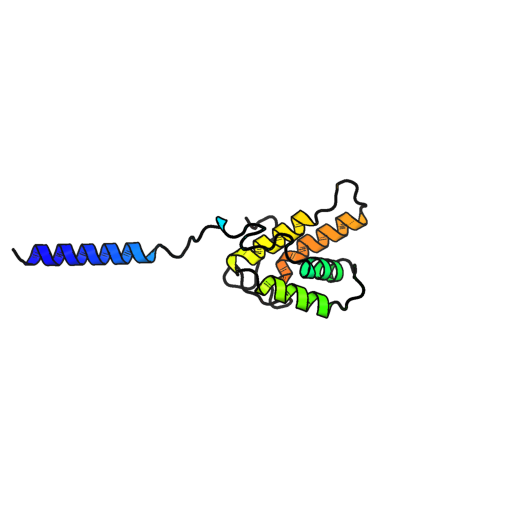1.00 89.94 96 PRO A O 1
ATOM 718 N N . ALA A 1 97 ? 19.018 10.234 -1.553 1.00 86.75 97 ALA A N 1
ATOM 719 C CA . ALA A 1 97 ? 19.329 11.247 -2.570 1.00 86.75 97 ALA A CA 1
ATOM 720 C C . ALA A 1 97 ? 20.341 10.753 -3.629 1.00 86.75 97 ALA A C 1
ATOM 722 O O . ALA A 1 97 ? 20.260 11.132 -4.799 1.00 86.75 97 ALA A O 1
ATOM 723 N N . SER A 1 98 ? 21.246 9.852 -3.231 1.00 88.62 98 SER A N 1
ATOM 724 C CA . SER A 1 98 ? 22.238 9.201 -4.094 1.00 88.62 98 SER A CA 1
ATOM 725 C C . SER A 1 98 ? 21.671 8.106 -5.004 1.00 88.62 98 SER A C 1
ATOM 727 O O . SER A 1 98 ? 22.397 7.578 -5.846 1.00 88.62 98 SER A O 1
ATOM 729 N N . ALA A 1 99 ? 20.396 7.736 -4.864 1.00 87.62 99 ALA A N 1
ATOM 730 C CA . ALA A 1 99 ? 19.789 6.718 -5.708 1.00 87.62 99 ALA A CA 1
ATOM 731 C C . ALA A 1 99 ? 19.741 7.164 -7.175 1.00 87.62 99 ALA A C 1
ATOM 733 O O . ALA A 1 99 ? 19.402 8.305 -7.498 1.00 87.62 99 ALA A O 1
ATOM 734 N N . GLY A 1 100 ? 20.029 6.230 -8.082 1.00 90.12 100 GLY A N 1
ATOM 735 C CA . GLY A 1 100 ? 19.917 6.472 -9.517 1.00 90.12 100 GLY A CA 1
ATOM 736 C C . GLY A 1 100 ? 18.482 6.791 -9.951 1.00 90.12 100 GLY A C 1
ATOM 737 O O . GLY A 1 100 ? 17.509 6.400 -9.300 1.00 90.12 100 GLY A O 1
ATOM 738 N N . LEU A 1 101 ? 18.349 7.453 -11.105 1.00 89.56 101 LEU A N 1
ATOM 739 C CA . LEU A 1 101 ? 17.062 7.885 -11.665 1.00 89.56 101 LEU A CA 1
ATOM 740 C C . LEU A 1 101 ? 16.038 6.743 -11.751 1.00 89.56 101 LEU A C 1
ATOM 742 O O . LEU A 1 101 ? 14.892 6.914 -11.348 1.00 89.56 101 LEU A O 1
ATOM 746 N N . ARG A 1 102 ? 16.468 5.555 -12.194 1.00 87.88 102 ARG A N 1
ATOM 747 C CA . ARG A 1 102 ? 15.612 4.361 -12.292 1.00 87.88 102 ARG A CA 1
ATOM 748 C C . ARG A 1 102 ? 15.002 3.959 -10.944 1.00 87.88 102 ARG A C 1
ATOM 750 O O . ARG A 1 102 ? 13.836 3.583 -10.898 1.00 87.88 102 ARG A O 1
ATOM 757 N N . GLY A 1 103 ? 15.772 4.051 -9.858 1.00 87.75 103 GLY A N 1
ATOM 758 C CA . GLY A 1 103 ? 15.292 3.741 -8.510 1.00 87.75 103 GLY A CA 1
ATOM 759 C C . GLY A 1 103 ? 14.235 4.737 -8.037 1.00 87.75 103 GLY A C 1
ATOM 760 O O . GLY A 1 103 ? 13.196 4.326 -7.529 1.00 87.75 103 GLY A O 1
ATOM 761 N N . ARG A 1 104 ? 14.457 6.035 -8.284 1.00 91.38 104 ARG A N 1
ATOM 762 C CA . ARG A 1 104 ? 13.488 7.093 -7.956 1.00 91.38 104 ARG A CA 1
ATOM 763 C C . ARG A 1 104 ? 12.189 6.967 -8.745 1.00 91.38 104 ARG A C 1
ATOM 765 O O . ARG A 1 104 ? 11.124 6.979 -8.143 1.00 91.38 104 ARG A O 1
ATOM 772 N N . VAL A 1 105 ? 12.274 6.780 -10.063 1.00 92.81 105 VAL A N 1
ATOM 773 C CA . VAL A 1 105 ? 11.094 6.586 -10.927 1.00 92.81 105 VAL A CA 1
ATOM 774 C C . VAL A 1 105 ? 10.275 5.385 -10.458 1.00 92.81 105 VAL A C 1
ATOM 776 O O . VAL A 1 105 ? 9.059 5.478 -10.323 1.00 92.81 105 VAL A O 1
ATOM 779 N N . CYS A 1 106 ? 10.942 4.273 -10.142 1.00 91.38 106 CYS A N 1
ATOM 780 C CA . CYS A 1 106 ? 10.256 3.093 -9.639 1.00 91.38 106 CYS A CA 1
ATOM 781 C C . CYS A 1 106 ? 9.592 3.329 -8.274 1.00 91.38 106 CYS A C 1
ATOM 783 O O . CYS A 1 106 ? 8.487 2.848 -8.033 1.00 91.38 106 CYS A O 1
ATOM 785 N N . TRP A 1 107 ? 10.245 4.056 -7.366 1.00 93.00 107 TRP A N 1
ATOM 786 C CA . TRP A 1 107 ? 9.642 4.398 -6.080 1.00 93.00 107 TRP A CA 1
ATOM 787 C C . TRP A 1 107 ? 8.404 5.287 -6.244 1.00 93.00 107 TRP A C 1
ATOM 789 O O . TRP A 1 107 ? 7.387 5.003 -5.622 1.00 93.00 107 TRP A O 1
ATOM 799 N N . HIS A 1 108 ? 8.441 6.294 -7.123 1.00 93.94 108 HIS A N 1
ATOM 800 C CA . HIS A 1 108 ? 7.270 7.135 -7.397 1.00 93.94 108 HIS A CA 1
ATOM 801 C C . HIS A 1 108 ? 6.091 6.319 -7.935 1.00 93.94 108 HIS A C 1
ATOM 803 O O . HIS A 1 108 ? 4.987 6.434 -7.412 1.00 93.94 108 HIS A O 1
ATOM 809 N N . ALA A 1 109 ? 6.334 5.425 -8.898 1.00 94.38 109 ALA A N 1
ATOM 810 C CA . ALA A 1 109 ? 5.288 4.550 -9.421 1.00 94.38 109 ALA A CA 1
ATOM 811 C C . ALA A 1 109 ? 4.704 3.626 -8.332 1.00 94.38 109 ALA A C 1
ATOM 813 O O . ALA A 1 109 ? 3.501 3.381 -8.296 1.00 94.38 109 ALA A O 1
ATOM 814 N N . GLN A 1 110 ? 5.539 3.121 -7.414 1.00 94.31 110 GLN A N 1
ATOM 815 C CA . GLN A 1 110 ? 5.069 2.370 -6.243 1.00 94.31 110 GLN A CA 1
ATOM 816 C C . GLN A 1 110 ? 4.235 3.236 -5.291 1.00 94.31 110 GLN A C 1
ATOM 818 O O . GLN A 1 110 ? 3.204 2.768 -4.821 1.00 94.31 110 GLN A O 1
ATOM 823 N N . ALA A 1 111 ? 4.656 4.475 -5.022 1.00 94.00 111 ALA A N 1
ATOM 824 C CA . ALA A 1 111 ? 3.956 5.396 -4.129 1.00 94.00 111 ALA A CA 1
ATOM 825 C C . ALA A 1 111 ? 2.554 5.749 -4.648 1.00 94.00 111 ALA A C 1
ATOM 827 O O . ALA A 1 111 ? 1.608 5.790 -3.867 1.00 94.00 111 ALA A O 1
ATOM 828 N N . GLU A 1 112 ? 2.414 5.950 -5.961 1.00 94.88 112 GLU A N 1
ATOM 829 C CA . GLU A 1 112 ? 1.119 6.187 -6.612 1.00 94.88 112 GLU A CA 1
ATOM 830 C C . GLU A 1 112 ? 0.216 4.950 -6.575 1.00 94.88 112 GLU A C 1
ATOM 832 O O . GLU A 1 112 ? -0.995 5.066 -6.398 1.00 94.88 112 GLU A O 1
ATOM 837 N N . PHE A 1 113 ? 0.795 3.754 -6.709 1.00 96.38 113 PHE A N 1
ATOM 838 C CA . PHE A 1 113 ? 0.042 2.501 -6.672 1.00 96.38 113 PHE A CA 1
ATOM 839 C C . PHE A 1 113 ? -0.347 2.059 -5.254 1.00 96.38 113 PHE A C 1
ATOM 841 O O . PHE A 1 113 ? -1.372 1.408 -5.081 1.00 96.38 113 PHE A O 1
ATOM 848 N N . ALA A 1 114 ? 0.447 2.381 -4.232 1.00 96.19 114 ALA A N 1
ATOM 849 C CA . ALA A 1 114 ? 0.277 1.849 -2.881 1.00 96.19 114 ALA A CA 1
ATOM 850 C C . ALA A 1 114 ? -1.143 2.024 -2.290 1.00 96.19 114 ALA A C 1
ATOM 852 O O . ALA A 1 114 ? -1.654 1.038 -1.758 1.00 96.19 114 ALA A O 1
ATOM 853 N N . PRO A 1 115 ? -1.835 3.177 -2.421 1.00 96.44 115 PRO A N 1
ATOM 854 C CA . PRO A 1 115 ? -3.231 3.310 -1.992 1.00 96.44 115 PRO A CA 1
ATOM 855 C C . PRO A 1 115 ? -4.180 2.327 -2.685 1.00 96.44 115 PRO A C 1
ATOM 857 O O . PRO A 1 115 ? -5.120 1.842 -2.065 1.00 96.44 115 PRO A O 1
ATOM 860 N N . ALA A 1 116 ? -3.932 1.985 -3.954 1.00 97.06 116 ALA A N 1
ATOM 861 C CA . ALA A 1 116 ? -4.801 1.103 -4.730 1.00 97.06 116 ALA A CA 1
ATOM 862 C C . ALA A 1 116 ? -4.797 -0.347 -4.218 1.00 97.06 116 ALA A C 1
ATOM 864 O O . ALA A 1 116 ? -5.738 -1.089 -4.492 1.00 97.06 116 ALA A O 1
ATOM 865 N N . VAL A 1 117 ? -3.792 -0.745 -3.429 1.00 97.56 117 VAL A N 1
ATOM 866 C CA . VAL A 1 117 ? -3.685 -2.092 -2.841 1.00 97.56 117 VAL A CA 1
ATOM 867 C C . VAL A 1 117 ? -4.909 -2.455 -1.994 1.00 97.56 117 VAL A C 1
ATOM 869 O O . VAL A 1 117 ? -5.279 -3.624 -1.921 1.00 97.56 117 VAL A O 1
ATOM 872 N N . VAL A 1 118 ? -5.575 -1.478 -1.372 1.00 98.00 118 VAL A N 1
ATOM 873 C CA . VAL A 1 118 ? -6.754 -1.756 -0.536 1.00 98.00 118 VAL A CA 1
ATOM 874 C C . VAL A 1 118 ? -8.021 -2.031 -1.351 1.00 98.00 118 VAL A C 1
ATOM 876 O O . VAL A 1 118 ? -8.985 -2.554 -0.804 1.00 98.00 118 VAL A O 1
ATOM 879 N N . THR A 1 119 ? -8.037 -1.673 -2.639 1.00 98.12 119 THR A N 1
ATOM 880 C CA . THR A 1 119 ? -9.236 -1.716 -3.493 1.00 98.12 119 THR A CA 1
ATOM 881 C C . THR A 1 119 ? -9.683 -3.142 -3.806 1.00 98.12 119 THR A C 1
ATOM 883 O O . THR A 1 119 ? -8.895 -4.080 -3.710 1.00 98.12 119 THR A O 1
ATOM 886 N N . GLU A 1 120 ? -10.931 -3.307 -4.252 1.00 97.19 120 GLU A N 1
ATOM 887 C CA . GLU A 1 120 ? -11.508 -4.604 -4.661 1.00 97.19 120 GLU A CA 1
ATOM 888 C C . GLU A 1 120 ? -10.715 -5.319 -5.767 1.00 97.19 120 GLU A C 1
ATOM 890 O O . GLU A 1 120 ? -10.665 -6.544 -5.814 1.00 97.19 120 GLU A O 1
ATOM 895 N N . ALA A 1 121 ? -10.057 -4.570 -6.659 1.00 96.50 121 ALA A N 1
ATOM 896 C CA . ALA A 1 121 ? -9.197 -5.156 -7.691 1.00 96.50 121 ALA A CA 1
ATOM 897 C C . ALA A 1 121 ? -7.925 -5.800 -7.098 1.00 96.50 121 ALA A C 1
ATOM 899 O O . ALA A 1 121 ? -7.293 -6.672 -7.707 1.00 96.50 121 ALA A O 1
ATOM 900 N N . GLU A 1 122 ? -7.546 -5.368 -5.898 1.00 97.81 122 GLU A N 1
ATOM 901 C CA . GLU A 1 122 ? -6.339 -5.768 -5.199 1.00 97.81 122 GLU A CA 1
ATOM 902 C C . GLU A 1 122 ? -6.672 -6.657 -3.996 1.00 97.81 122 GLU A C 1
ATOM 904 O O . GLU A 1 122 ? -6.855 -7.859 -4.195 1.00 97.81 122 GLU A O 1
ATOM 909 N N . CYS A 1 123 ? -6.729 -6.110 -2.779 1.00 98.06 123 CYS A N 1
ATOM 910 C CA . CYS A 1 123 ? -6.993 -6.884 -1.563 1.00 98.06 123 CYS A CA 1
ATOM 911 C C . CYS A 1 123 ? -8.437 -6.793 -1.043 1.00 98.06 123 CYS A C 1
ATOM 913 O O . CYS A 1 123 ? -8.807 -7.606 -0.206 1.00 98.06 123 CYS A O 1
ATOM 915 N N . GLY A 1 124 ? -9.239 -5.817 -1.481 1.00 97.88 124 GLY A N 1
ATOM 916 C CA . GLY A 1 124 ? -10.639 -5.670 -1.055 1.00 97.88 124 GLY A CA 1
ATOM 917 C C . GLY A 1 124 ? -10.823 -5.459 0.454 1.00 97.88 124 GLY A C 1
ATOM 918 O O . GLY A 1 124 ? -11.806 -5.912 1.035 1.00 97.88 124 GLY A O 1
ATOM 919 N N . VAL A 1 125 ? -9.874 -4.793 1.122 1.00 97.62 125 VAL A N 1
ATOM 920 C CA . VAL A 1 125 ? -9.913 -4.605 2.581 1.00 97.62 125 VAL A CA 1
ATOM 921 C C . VAL A 1 125 ? -10.467 -3.238 2.955 1.00 97.62 125 VAL A C 1
ATOM 923 O O . VAL A 1 125 ? -10.034 -2.210 2.442 1.00 97.62 125 VAL A O 1
ATOM 926 N N . THR A 1 126 ? -11.401 -3.205 3.905 1.00 96.88 126 THR A N 1
ATOM 927 C CA . THR A 1 126 ? -11.973 -1.954 4.425 1.00 96.88 126 THR A CA 1
ATOM 928 C C . THR A 1 126 ? -10.923 -1.087 5.117 1.00 96.88 126 THR A C 1
ATOM 930 O O . THR A 1 126 ? -9.930 -1.588 5.635 1.00 96.88 126 THR A O 1
ATOM 933 N N . THR A 1 127 ? -11.116 0.223 5.161 1.00 95.81 127 THR A N 1
ATOM 934 C CA . THR A 1 127 ? -10.169 1.148 5.805 1.00 95.81 127 THR A CA 1
ATOM 935 C C . THR A 1 127 ? -10.890 2.075 6.781 1.00 95.81 127 THR A C 1
ATOM 937 O O . THR A 1 127 ? -12.072 1.873 7.077 1.00 95.81 127 THR A O 1
ATOM 940 N N . ILE A 1 128 ? -10.207 3.121 7.256 1.00 92.81 128 ILE A N 1
ATOM 941 C CA . ILE A 1 128 ? -10.805 4.197 8.057 1.00 92.81 128 ILE A CA 1
ATOM 942 C C . ILE A 1 128 ? -12.030 4.836 7.382 1.00 92.81 128 ILE A C 1
ATOM 944 O O . ILE A 1 128 ? -12.935 5.309 8.062 1.00 92.81 128 ILE A O 1
ATOM 948 N N . HIS A 1 129 ? -12.111 4.785 6.050 1.00 92.50 129 HIS A N 1
ATOM 949 C CA . HIS A 1 129 ? -13.227 5.337 5.283 1.00 92.50 129 HIS A CA 1
ATOM 950 C C . HIS A 1 129 ? -14.454 4.408 5.229 1.00 92.50 129 HIS A C 1
ATOM 952 O O . HIS A 1 129 ? -15.421 4.710 4.531 1.00 92.50 129 HIS A O 1
ATOM 958 N N . GLY A 1 130 ? -14.416 3.246 5.893 1.00 94.12 130 GLY A N 1
ATOM 959 C CA . GLY A 1 130 ? -15.509 2.265 5.895 1.00 94.12 130 GLY A CA 1
ATOM 960 C C . GLY A 1 130 ? -15.705 1.521 4.568 1.00 94.12 130 GLY A C 1
ATOM 961 O O . GLY A 1 130 ? -16.651 0.753 4.426 1.00 94.12 130 GLY A O 1
ATOM 962 N N . ARG A 1 131 ? -14.811 1.726 3.596 1.00 96.12 131 ARG A N 1
ATOM 963 C CA . ARG A 1 131 ? -14.812 1.089 2.272 1.00 96.12 131 ARG A CA 1
ATOM 964 C C . ARG A 1 131 ? -13.370 0.764 1.842 1.00 96.12 131 ARG A C 1
ATOM 966 O O . ARG A 1 131 ? -12.450 1.305 2.456 1.00 96.12 131 ARG A O 1
ATOM 973 N N . PRO A 1 132 ? -13.142 -0.090 0.831 1.00 97.31 132 PRO A N 1
ATOM 974 C CA . PRO A 1 132 ? -11.805 -0.435 0.346 1.00 97.31 132 PRO A CA 1
ATOM 975 C C . PRO A 1 132 ? -11.196 0.697 -0.489 1.00 97.31 132 PRO A C 1
ATOM 977 O O . PRO A 1 132 ? -11.140 0.662 -1.718 1.00 97.31 132 PRO A O 1
ATOM 980 N N . PHE A 1 133 ? -10.781 1.753 0.206 1.00 95.44 133 PHE A N 1
ATOM 981 C CA . PHE A 1 133 ? -10.255 2.984 -0.374 1.00 95.44 133 PHE A CA 1
ATOM 982 C C . PHE A 1 133 ? -9.252 3.642 0.577 1.00 95.44 133 PHE A C 1
ATOM 984 O O . PHE A 1 133 ? -9.454 3.597 1.786 1.00 95.44 133 PHE A O 1
ATOM 991 N N . CYS A 1 134 ? -8.220 4.276 0.033 1.00 95.62 134 CYS A N 1
ATOM 992 C CA . CYS A 1 134 ? -7.369 5.243 0.724 1.00 95.62 134 CYS A CA 1
ATOM 993 C C . CYS A 1 134 ? -7.181 6.436 -0.213 1.00 95.62 134 CYS A C 1
ATOM 995 O O . CYS A 1 134 ? -7.077 6.231 -1.429 1.00 95.62 134 CYS A O 1
ATOM 997 N N . ASP A 1 135 ? -7.093 7.651 0.328 1.00 92.25 135 ASP A N 1
ATOM 998 C CA . ASP A 1 135 ? -6.656 8.791 -0.472 1.00 92.25 135 ASP A CA 1
ATOM 999 C C . ASP A 1 135 ? -5.183 8.632 -0.893 1.00 92.25 135 ASP A C 1
ATOM 1001 O O . ASP A 1 135 ? -4.466 7.705 -0.488 1.00 92.25 135 ASP A O 1
ATOM 1005 N N . ALA A 1 136 ? -4.712 9.539 -1.753 1.00 85.81 136 ALA A N 1
ATOM 1006 C CA . ALA A 1 136 ? -3.294 9.604 -2.085 1.00 85.81 136 ALA 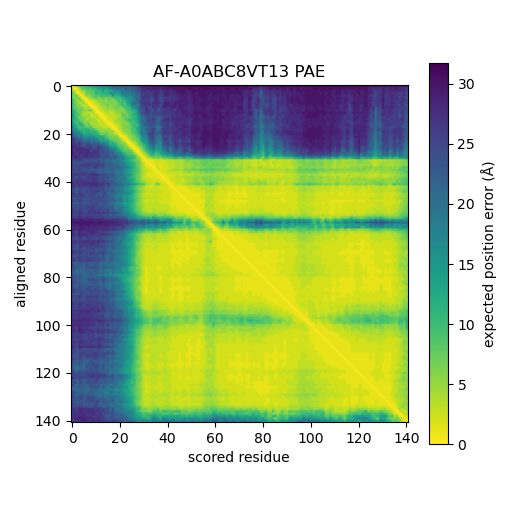A CA 1
ATOM 1007 C C . ALA A 1 136 ? -2.462 9.704 -0.796 1.00 85.81 136 ALA A C 1
ATOM 1009 O O . ALA A 1 136 ? -2.822 10.436 0.123 1.00 85.81 136 ALA A O 1
ATOM 1010 N N . LEU A 1 137 ? -1.316 9.017 -0.736 1.00 81.44 137 LEU A N 1
ATOM 1011 C CA . LEU A 1 137 ? -0.522 8.915 0.498 1.00 81.44 137 LEU A CA 1
ATOM 1012 C C . LEU A 1 137 ? -0.122 10.272 1.105 1.00 81.44 137 LEU A C 1
ATOM 1014 O O . LEU A 1 137 ? 0.088 10.358 2.309 1.00 81.44 137 LEU A O 1
ATOM 1018 N N . SER A 1 138 ? -0.018 11.323 0.286 1.00 73.00 138 SER A N 1
ATOM 1019 C CA . SER A 1 138 ? 0.280 12.694 0.724 1.00 73.00 138 SER A CA 1
ATOM 1020 C C . SER A 1 138 ? -0.900 13.417 1.389 1.00 73.00 138 SER A C 1
ATOM 1022 O O . SER A 1 138 ? -0.686 14.453 2.012 1.00 73.00 138 SER A O 1
ATOM 1024 N N . ALA A 1 139 ? -2.124 12.916 1.220 1.00 67.44 139 ALA A N 1
ATOM 1025 C CA . ALA A 1 139 ? -3.356 13.480 1.773 1.00 67.44 139 ALA A CA 1
ATOM 1026 C C . ALA A 1 139 ? -3.829 12.745 3.039 1.00 67.44 139 ALA A C 1
ATOM 1028 O O . ALA A 1 139 ? -4.552 13.322 3.847 1.00 67.44 139 ALA A O 1
ATOM 1029 N N . GLU A 1 140 ? -3.388 11.502 3.239 1.00 60.84 140 GLU A N 1
ATOM 1030 C CA . GLU A 1 140 ? -3.637 10.733 4.458 1.00 60.84 140 GLU A CA 1
ATOM 1031 C C . GLU A 1 140 ? -2.797 11.309 5.610 1.00 60.84 140 GLU A C 1
ATOM 1033 O O . GLU A 1 140 ? -1.601 11.542 5.415 1.00 60.84 140 GLU A O 1
ATOM 1038 N N . SER A 1 141 ? -3.365 11.502 6.814 1.00 53.56 141 SER A N 1
ATOM 1039 C CA . SER A 1 141 ? -2.682 12.053 8.012 1.00 53.56 141 SER A CA 1
ATOM 1040 C C . SER A 1 141 ? -2.669 11.095 9.206 1.00 53.56 141 SER A C 1
ATOM 1042 O O . SER A 1 141 ? -3.756 10.826 9.758 1.00 53.56 141 SER A O 1
#